Protein AF-A0A7W8M4V4-F1 (afdb_monomer_lite)

Organism: NCBI:txid673271

Radius of gyration: 13.13 Å; chains: 1; bounding box: 36×26×31 Å

Secondary structure (DSSP, 8-state):
----SPPP-BEEESS---SS--S---TTSTT-SS---BSSTHHHHHHHTT-TT-EEE-

InterPro domains:
  IPR025051 Protein of unknown function DUF3990 [PF13151] (7-46)

pLDDT: mean 90.15, std 10.15, range [50.75, 97.5]

Foldseek 3Di:
DDDPPDQDKKAKDLQDDDDDADQQDDCPDPVGGGGDIHSDHVVNCVVRVVRPNMDMDD

Sequence (58 aa):
MENSGKIILYHGSKSGINGPIAPISTDRCDFGKGFYMGTDRNQPLTLICNYPEAKLYT

Structure (mmCIF, N/CA/C/O backbone):
data_AF-A0A7W8M4V4-F1
#
_entry.id   AF-A0A7W8M4V4-F1
#
loop_
_atom_site.group_PDB
_atom_site.id
_atom_site.type_symbol
_atom_site.label_atom_id
_atom_site.label_alt_id
_atom_site.label_comp_id
_atom_site.label_asym_id
_atom_site.label_entity_id
_atom_site.label_seq_id
_atom_site.pdbx_PDB_ins_code
_atom_site.Cartn_x
_atom_site.Cartn_y
_atom_site.Cartn_z
_atom_site.occupancy
_atom_site.B_iso_or_equiv
_atom_site.auth_seq_id
_atom_site.auth_comp_id
_atom_site.auth_asym_id
_atom_site.auth_atom_id
_a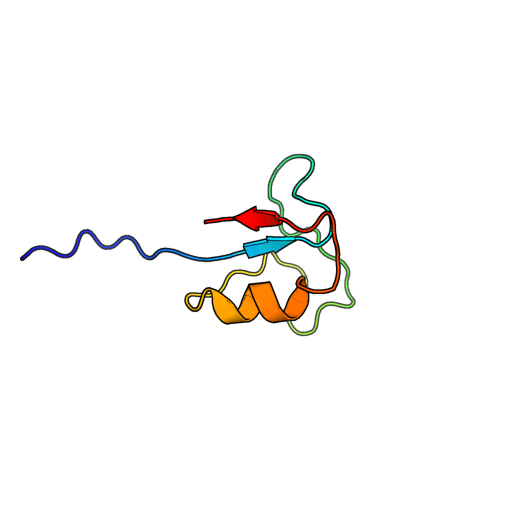tom_site.pdbx_PDB_model_num
ATOM 1 N N . MET A 1 1 ? -24.030 -4.547 18.467 1.00 52.50 1 MET A N 1
ATOM 2 C CA . MET A 1 1 ? -22.650 -5.066 18.535 1.00 52.50 1 MET A CA 1
ATOM 3 C C . MET A 1 1 ? -21.736 -3.893 18.260 1.00 52.50 1 MET A C 1
ATOM 5 O O . MET A 1 1 ? -21.890 -3.249 17.233 1.00 52.50 1 MET A O 1
ATOM 9 N N . GLU A 1 2 ? -20.924 -3.527 19.242 1.00 50.75 2 GLU A N 1
ATOM 10 C CA . GLU A 1 2 ? -20.085 -2.332 19.221 1.00 50.75 2 GLU A CA 1
ATOM 11 C C . GLU A 1 2 ? -18.963 -2.530 18.194 1.00 50.75 2 GLU A C 1
ATOM 13 O O . GLU A 1 2 ? -18.076 -3.365 18.367 1.00 50.75 2 GLU A O 1
ATOM 18 N N . ASN A 1 3 ? -19.056 -1.829 17.064 1.00 58.41 3 ASN A N 1
ATOM 19 C CA . ASN A 1 3 ? -18.028 -1.861 16.036 1.00 58.41 3 ASN A CA 1
ATOM 20 C C . ASN A 1 3 ? -16.857 -1.026 16.568 1.00 58.41 3 ASN A C 1
ATOM 22 O O . ASN A 1 3 ? -16.895 0.200 16.492 1.00 58.41 3 ASN A O 1
ATOM 26 N N . SER A 1 4 ? -15.858 -1.668 17.184 1.00 66.88 4 SER A N 1
ATOM 27 C CA . SER A 1 4 ? -14.593 -1.014 17.544 1.00 66.88 4 SER A CA 1
ATOM 28 C C . SER A 1 4 ? -14.112 -0.267 16.299 1.00 66.88 4 SER A C 1
ATOM 30 O O . SER A 1 4 ? -13.852 -0.922 15.297 1.00 66.88 4 SER A O 1
ATOM 32 N N . GLY A 1 5 ? -14.101 1.073 16.315 1.00 81.94 5 GLY A N 1
ATOM 33 C CA . GLY A 1 5 ? -13.983 1.961 15.142 1.00 81.94 5 GLY A CA 1
ATOM 34 C C . GLY A 1 5 ? -12.646 1.917 14.389 1.00 81.94 5 GLY A C 1
ATOM 35 O O . GLY A 1 5 ? -12.161 2.939 13.917 1.00 81.94 5 GLY A O 1
ATOM 36 N N . LYS A 1 6 ? -12.020 0.746 14.309 1.00 87.56 6 LYS A N 1
ATOM 37 C CA . LYS A 1 6 ? -10.818 0.453 13.549 1.00 87.56 6 LYS A CA 1
ATOM 38 C C . LYS A 1 6 ? -11.223 0.051 12.140 1.00 87.56 6 LYS A C 1
ATOM 40 O O . LYS A 1 6 ? -12.019 -0.865 11.945 1.00 87.56 6 LYS A O 1
ATOM 45 N N . ILE A 1 7 ? -10.634 0.727 11.167 1.00 92.12 7 ILE A N 1
ATOM 46 C CA . ILE A 1 7 ? -10.694 0.340 9.762 1.00 92.12 7 ILE A CA 1
ATOM 47 C C . ILE A 1 7 ? -9.369 -0.323 9.395 1.00 92.12 7 ILE A C 1
ATOM 49 O O . ILE A 1 7 ? -8.313 0.111 9.854 1.00 92.12 7 ILE A O 1
ATOM 53 N N . ILE A 1 8 ? -9.424 -1.383 8.592 1.00 93.62 8 ILE A N 1
ATOM 54 C C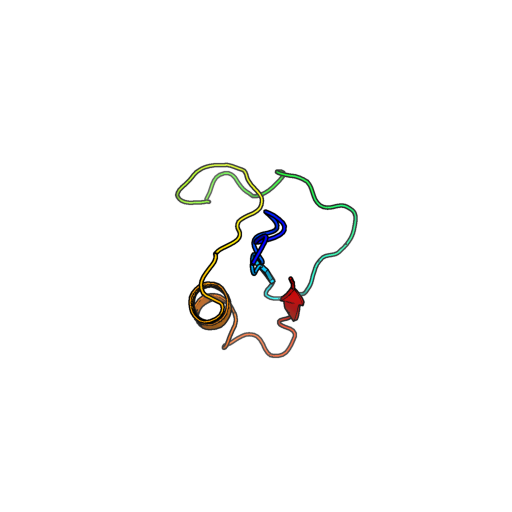A . ILE A 1 8 ? -8.226 -1.970 7.989 1.00 93.62 8 ILE A CA 1
ATOM 55 C C . ILE A 1 8 ? -7.944 -1.203 6.702 1.00 93.62 8 ILE A C 1
ATOM 57 O O . ILE A 1 8 ? -8.854 -0.949 5.910 1.00 93.62 8 ILE A O 1
ATOM 61 N N . LEU A 1 9 ? -6.684 -0.836 6.509 1.00 95.75 9 LEU A N 1
ATOM 62 C CA . LEU A 1 9 ? -6.199 -0.173 5.311 1.00 95.75 9 LEU A CA 1
ATOM 63 C C . LEU A 1 9 ? -5.089 -1.018 4.706 1.00 95.75 9 LEU A C 1
ATOM 65 O O . LEU A 1 9 ? -4.329 -1.644 5.426 1.00 95.75 9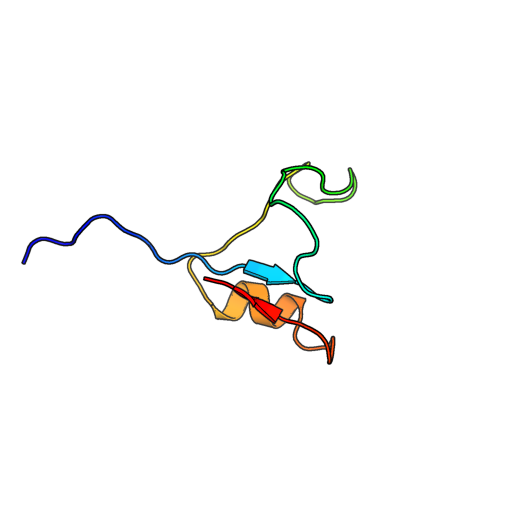 LEU A O 1
ATOM 69 N N . TYR A 1 10 ? -4.980 -1.024 3.388 1.00 97.44 10 TYR A N 1
ATOM 70 C CA . TYR A 1 10 ? -4.019 -1.833 2.660 1.00 97.44 10 TYR A CA 1
ATOM 71 C C . TYR A 1 10 ? -3.019 -0.942 1.938 1.00 97.44 10 TYR A C 1
ATOM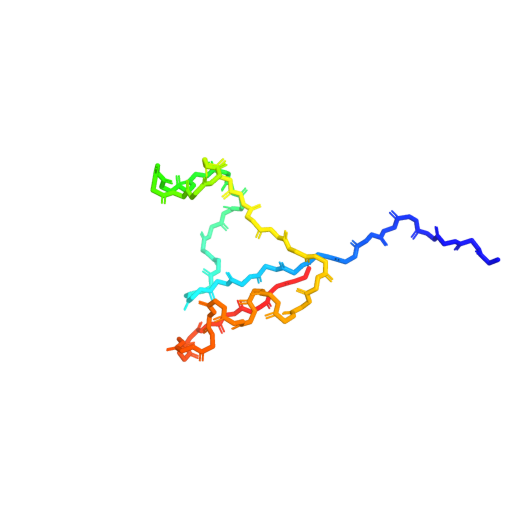 73 O O . TYR A 1 10 ? -3.407 -0.005 1.239 1.00 97.44 10 TYR A O 1
ATOM 81 N N . HIS A 1 11 ? -1.737 -1.273 2.058 1.00 96.50 11 HIS A N 1
ATOM 82 C CA . HIS A 1 11 ? -0.658 -0.624 1.319 1.00 96.50 11 HIS A CA 1
ATOM 83 C C . HIS A 1 11 ? 0.120 -1.650 0.497 1.00 96.50 11 HIS A C 1
ATOM 85 O O . HIS A 1 11 ? 0.536 -2.686 1.014 1.00 96.50 11 HIS A O 1
ATOM 91 N N . GLY A 1 12 ? 0.340 -1.352 -0.782 1.00 96.44 12 GLY A N 1
ATOM 92 C CA . GLY A 1 12 ? 1.160 -2.161 -1.674 1.00 96.44 12 GLY A CA 1
ATOM 93 C C . GLY A 1 12 ? 2.502 -1.495 -1.942 1.00 96.44 12 GLY A C 1
ATOM 94 O O . GLY A 1 12 ? 2.532 -0.373 -2.441 1.00 96.44 12 GLY A O 1
ATOM 95 N N . SER A 1 13 ? 3.604 -2.200 -1.681 1.00 95.12 13 SER A N 1
ATOM 96 C CA . SER A 1 13 ? 4.949 -1.761 -2.064 1.00 95.12 13 SER A CA 1
ATOM 97 C C . SER A 1 13 ? 5.585 -2.743 -3.040 1.00 95.12 13 SER A C 1
ATOM 99 O O . SER A 1 13 ? 5.598 -3.948 -2.800 1.00 95.12 13 SER A O 1
ATOM 101 N N . LYS A 1 14 ? 6.173 -2.217 -4.118 1.00 95.56 14 LYS A N 1
ATOM 102 C CA . LYS A 1 14 ? 6.851 -2.994 -5.171 1.00 95.56 14 LYS A CA 1
ATOM 103 C C . LYS A 1 14 ? 8.138 -3.679 -4.693 1.00 95.56 14 LYS A C 1
ATOM 105 O O . LYS A 1 14 ? 8.552 -4.659 -5.297 1.00 95.56 14 LYS A O 1
ATOM 110 N N . SER A 1 15 ? 8.763 -3.161 -3.635 1.00 94.44 15 SER A N 1
ATOM 111 C CA . SER A 1 15 ? 10.044 -3.646 -3.089 1.00 94.44 15 SER A CA 1
ATOM 112 C C . SER A 1 15 ? 10.035 -3.783 -1.560 1.00 94.44 15 SER A C 1
ATOM 114 O O . SER A 1 15 ? 11.083 -3.926 -0.932 1.00 94.44 15 SER A O 1
ATOM 116 N N . GLY A 1 16 ? 8.859 -3.684 -0.936 1.00 94.44 16 GLY A N 1
ATOM 117 C CA . GLY A 1 16 ? 8.715 -3.576 0.515 1.00 94.44 16 GLY A CA 1
ATOM 118 C C . GLY A 1 16 ? 9.016 -2.182 1.078 1.00 94.44 16 GLY A C 1
ATOM 119 O O . GLY A 1 16 ? 9.435 -1.270 0.365 1.00 94.44 16 GLY A O 1
ATOM 120 N N . ILE A 1 17 ? 8.735 -2.005 2.367 1.00 93.00 17 ILE A N 1
ATOM 121 C CA . ILE A 1 17 ? 9.043 -0.793 3.136 1.00 93.00 17 ILE A CA 1
ATOM 122 C C . ILE A 1 17 ? 10.436 -0.955 3.754 1.00 93.00 17 ILE A C 1
ATOM 124 O O . ILE A 1 17 ? 10.706 -1.958 4.416 1.00 93.00 17 ILE A O 1
ATOM 128 N N . ASN A 1 18 ? 11.303 0.035 3.540 1.00 90.69 18 ASN A N 1
ATOM 129 C CA . ASN A 1 18 ? 12.615 0.138 4.172 1.00 90.69 18 ASN A CA 1
ATOM 130 C C . ASN A 1 18 ? 12.688 1.456 4.954 1.00 90.69 18 ASN A C 1
ATOM 132 O O . ASN A 1 18 ? 12.449 2.520 4.385 1.00 90.69 18 ASN A O 1
ATOM 136 N N . GLY A 1 19 ? 13.005 1.376 6.246 1.00 91.19 19 GLY A N 1
ATOM 137 C CA . GLY A 1 19 ? 12.991 2.525 7.148 1.00 91.19 19 GLY A CA 1
ATOM 138 C C . GLY A 1 19 ? 11.587 2.904 7.648 1.00 91.19 19 GLY A C 1
ATOM 139 O O . GLY A 1 19 ? 10.637 2.130 7.497 1.00 91.19 19 GLY A O 1
ATOM 140 N N . PRO A 1 20 ? 11.452 4.071 8.304 1.00 92.44 20 PRO A N 1
ATOM 141 C CA . PRO A 1 20 ? 10.186 4.532 8.869 1.00 92.44 20 PRO A CA 1
ATOM 142 C C . PRO A 1 20 ? 9.191 4.980 7.788 1.00 92.44 20 PRO A C 1
ATOM 144 O O . PRO A 1 20 ? 9.576 5.514 6.748 1.00 92.44 20 PRO A O 1
ATOM 147 N N . ILE A 1 21 ? 7.894 4.823 8.068 1.00 90.75 21 ILE A N 1
ATOM 148 C CA . ILE A 1 21 ? 6.827 5.371 7.221 1.00 90.75 21 ILE A CA 1
ATOM 149 C C . ILE A 1 21 ? 6.857 6.897 7.320 1.00 90.75 21 ILE A C 1
ATOM 151 O O . ILE A 1 21 ? 6.684 7.463 8.399 1.00 90.75 21 ILE A O 1
ATOM 155 N N . ALA A 1 22 ? 7.055 7.560 6.184 1.00 87.62 22 ALA A N 1
ATOM 156 C CA . ALA A 1 22 ? 7.062 9.011 6.078 1.00 87.62 22 ALA A CA 1
ATOM 157 C C . ALA A 1 22 ? 6.439 9.454 4.740 1.00 87.62 22 ALA A C 1
ATOM 159 O O . ALA A 1 22 ? 6.576 8.745 3.739 1.00 87.62 22 ALA A O 1
ATOM 160 N N . PRO A 1 23 ? 5.784 10.629 4.673 1.00 83.50 23 PRO A N 1
ATOM 161 C CA . PRO A 1 23 ? 5.170 11.157 3.452 1.00 83.50 23 PRO A CA 1
ATOM 162 C C . PRO A 1 23 ? 6.220 11.788 2.516 1.00 83.50 23 PRO A C 1
ATOM 164 O O . PRO A 1 23 ? 6.088 12.926 2.079 1.00 83.50 23 PRO A O 1
ATOM 167 N N . ILE A 1 24 ? 7.296 11.054 2.231 1.00 83.00 24 ILE A N 1
ATOM 168 C CA . ILE A 1 24 ? 8.463 11.511 1.457 1.00 83.00 24 ILE A CA 1
ATOM 169 C C . ILE A 1 24 ? 8.474 10.953 0.027 1.00 83.00 24 ILE A C 1
ATOM 171 O O . ILE A 1 24 ? 9.532 10.832 -0.589 1.00 83.00 24 ILE A O 1
ATOM 175 N N . SER A 1 25 ? 7.304 10.579 -0.505 1.00 82.38 25 SER A N 1
ATOM 176 C CA . SER A 1 25 ? 7.190 10.111 -1.888 1.00 82.38 25 SER A CA 1
ATOM 177 C C . SER A 1 25 ? 7.588 11.206 -2.892 1.00 82.38 25 SER A C 1
ATOM 179 O O . SER A 1 25 ? 7.750 12.379 -2.555 1.00 82.38 25 SER A O 1
ATOM 181 N N . THR A 1 26 ? 7.821 10.814 -4.145 1.00 80.19 26 THR A N 1
ATOM 182 C CA . THR A 1 26 ? 8.290 11.730 -5.197 1.00 80.19 26 THR A CA 1
ATOM 183 C C . THR A 1 26 ? 7.211 12.739 -5.599 1.00 80.19 26 THR A C 1
ATOM 185 O O . THR A 1 26 ? 6.028 12.422 -5.533 1.00 80.19 26 THR A O 1
ATOM 188 N N . ASP A 1 27 ? 7.600 13.887 -6.160 1.00 84.19 27 ASP A N 1
ATOM 189 C CA . ASP A 1 27 ? 6.664 14.886 -6.718 1.00 84.19 27 ASP A CA 1
ATOM 190 C C . ASP A 1 27 ? 5.881 14.411 -7.963 1.00 84.19 27 ASP A C 1
ATOM 192 O O . ASP A 1 27 ? 5.087 15.160 -8.518 1.00 84.19 27 ASP A O 1
ATOM 196 N N . ARG A 1 28 ? 6.094 13.169 -8.421 1.00 86.38 28 ARG A N 1
ATOM 197 C CA . ARG A 1 28 ? 5.392 12.569 -9.569 1.00 86.38 28 ARG A CA 1
ATOM 198 C C . ARG A 1 28 ? 4.141 11.777 -9.182 1.00 86.38 28 ARG A C 1
ATOM 200 O O . ARG A 1 28 ? 3.587 11.084 -10.026 1.00 86.38 28 ARG A O 1
ATOM 207 N N . CYS A 1 29 ? 3.745 11.797 -7.914 1.00 87.81 29 CYS A N 1
ATOM 208 C CA . CYS A 1 29 ? 2.529 11.129 -7.467 1.00 87.81 29 CYS A CA 1
ATOM 209 C C . CYS A 1 29 ? 1.294 11.971 -7.826 1.00 87.81 29 CYS A C 1
ATOM 211 O O . CYS A 1 29 ? 1.271 13.172 -7.559 1.00 87.81 29 CYS A O 1
ATOM 213 N N . ASP A 1 30 ? 0.254 11.328 -8.364 1.00 88.62 30 ASP A N 1
ATOM 214 C CA . ASP A 1 30 ? -0.959 11.986 -8.886 1.00 88.62 30 ASP A CA 1
ATOM 215 C C . ASP A 1 30 ? -1.697 12.852 -7.851 1.00 88.62 30 ASP A C 1
ATOM 217 O O . ASP A 1 30 ? -2.405 13.793 -8.203 1.00 88.62 30 ASP A O 1
ATOM 221 N N . PHE A 1 31 ? -1.508 12.555 -6.562 1.00 90.38 31 PHE A N 1
ATOM 222 C CA . PHE A 1 31 ? -2.174 13.229 -5.445 1.00 90.38 31 PHE A CA 1
ATOM 223 C C . PHE A 1 31 ? -1.184 13.897 -4.476 1.00 90.38 31 PHE A C 1
ATOM 225 O O . PHE A 1 31 ? -1.486 14.061 -3.295 1.00 90.38 31 PHE A O 1
ATOM 232 N N . GLY A 1 32 ? 0.017 14.241 -4.947 1.00 90.25 32 GLY A N 1
ATOM 233 C CA . GLY A 1 32 ? 1.059 14.876 -4.135 1.00 90.25 32 GLY A CA 1
ATOM 234 C C . GLY A 1 32 ? 1.879 13.904 -3.282 1.00 90.25 32 GLY A C 1
ATOM 235 O O . GLY A 1 32 ? 1.843 12.693 -3.465 1.00 90.25 32 GLY A O 1
ATOM 236 N N . LYS A 1 33 ? 2.683 14.425 -2.352 1.00 91.62 33 LYS A N 1
ATOM 237 C CA . LYS A 1 33 ? 3.544 13.586 -1.506 1.00 91.62 33 LYS A CA 1
ATOM 238 C C . LYS A 1 33 ? 2.741 12.940 -0.378 1.00 91.62 33 LYS A C 1
ATOM 240 O O . LYS A 1 33 ? 2.028 13.630 0.345 1.00 91.62 33 LYS A O 1
ATOM 245 N N . GLY A 1 34 ? 2.874 11.628 -0.192 1.00 91.06 34 GLY A N 1
ATOM 246 C CA . GLY A 1 34 ? 2.101 10.903 0.811 1.00 91.06 34 GLY A CA 1
ATOM 247 C C . GLY A 1 34 ? 2.369 9.402 0.861 1.00 91.06 34 GLY A C 1
ATOM 248 O O . GLY A 1 34 ? 3.060 8.836 0.014 1.00 91.06 34 GLY A O 1
ATOM 249 N N . PHE A 1 35 ? 1.801 8.763 1.883 1.00 92.12 35 PHE A N 1
ATOM 250 C CA . PHE A 1 35 ? 1.768 7.312 2.034 1.00 92.12 35 PHE A CA 1
ATOM 251 C C . PHE A 1 35 ? 0.353 6.809 1.726 1.00 92.12 35 PHE A C 1
ATOM 253 O O . PHE A 1 35 ? -0.582 7.064 2.483 1.00 92.12 35 PHE A O 1
ATOM 260 N N . TYR A 1 36 ? 0.190 6.143 0.583 1.00 92.25 36 TYR A N 1
ATOM 261 C CA . TYR A 1 36 ? -1.123 5.767 0.058 1.00 92.25 36 T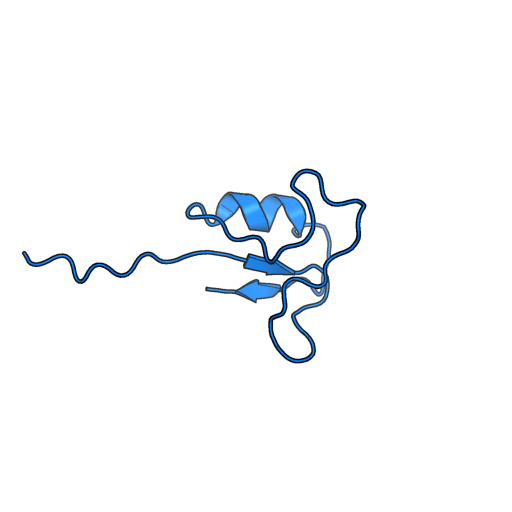YR A CA 1
ATOM 262 C C . TYR A 1 36 ? -1.610 4.440 0.615 1.00 92.25 36 TYR A C 1
ATOM 264 O O . TYR A 1 36 ? -0.888 3.442 0.577 1.00 92.25 36 TYR A O 1
ATOM 272 N N . MET A 1 37 ? -2.860 4.420 1.067 1.00 94.12 37 MET A N 1
ATOM 273 C CA . MET A 1 37 ? -3.535 3.212 1.525 1.00 94.12 37 MET A CA 1
ATOM 274 C C . MET A 1 37 ? -4.978 3.197 1.015 1.00 94.12 37 MET A C 1
ATOM 276 O O . MET A 1 37 ? -5.565 4.254 0.792 1.00 94.12 37 MET A O 1
ATOM 280 N N . GLY A 1 38 ? -5.548 2.007 0.842 1.00 94.12 38 GLY A N 1
ATOM 281 C CA . GLY A 1 38 ? -6.934 1.822 0.405 1.00 94.12 38 GLY A CA 1
ATOM 282 C C . GLY A 1 38 ? -7.702 0.875 1.320 1.00 94.12 38 GLY A C 1
ATOM 283 O O . GLY A 1 38 ? -7.107 0.037 1.987 1.00 94.12 38 GLY A O 1
ATOM 284 N N . THR A 1 39 ? -9.027 0.987 1.358 1.00 96.06 39 THR A N 1
ATOM 285 C CA . THR A 1 39 ? -9.896 0.059 2.108 1.00 96.06 39 THR A CA 1
ATOM 286 C C . THR A 1 39 ? -10.162 -1.243 1.349 1.00 96.06 39 THR A C 1
ATOM 288 O O . THR A 1 39 ? -10.467 -2.262 1.964 1.00 96.06 39 THR A O 1
ATOM 291 N N . ASP A 1 40 ? -10.018 -1.236 0.022 1.00 96.44 40 ASP A N 1
ATOM 292 C CA . ASP A 1 40 ? -10.115 -2.427 -0.822 1.00 96.44 40 ASP A CA 1
ATOM 293 C C . ASP A 1 40 ? -8.723 -3.015 -1.073 1.00 96.44 40 ASP A C 1
ATOM 295 O O . ASP A 1 40 ? -7.867 -2.386 -1.695 1.00 96.44 40 ASP A O 1
ATOM 299 N N . ARG A 1 41 ? -8.515 -4.256 -0.623 1.00 96.25 41 ARG A N 1
ATOM 300 C CA . ARG A 1 41 ? -7.269 -5.014 -0.783 1.00 96.25 41 ARG A CA 1
ATOM 301 C C . ARG A 1 41 ? -6.839 -5.180 -2.243 1.00 96.25 41 ARG A C 1
ATOM 303 O O . ARG A 1 41 ? -5.641 -5.259 -2.515 1.00 96.25 41 ARG A O 1
ATOM 310 N N . ASN A 1 42 ? -7.782 -5.256 -3.179 1.00 96.94 42 ASN A N 1
ATOM 311 C CA . ASN A 1 42 ? -7.462 -5.488 -4.585 1.00 96.94 42 ASN A CA 1
ATOM 312 C C . ASN A 1 42 ? -6.807 -4.266 -5.237 1.00 96.94 42 ASN A C 1
ATOM 314 O O . ASN A 1 42 ? 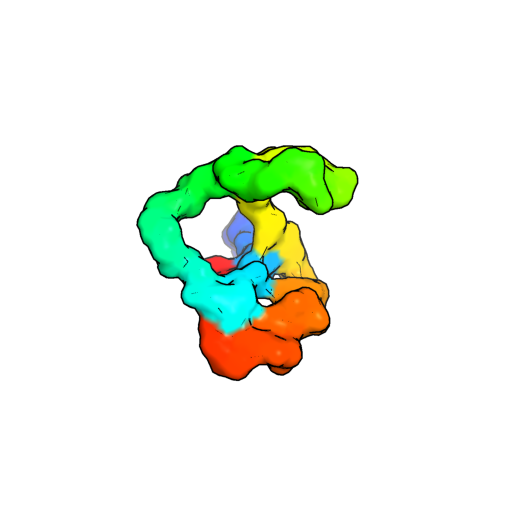-5.955 -4.436 -6.105 1.00 96.94 42 ASN A O 1
ATOM 318 N N . GLN A 1 43 ? -7.132 -3.051 -4.784 1.00 94.12 43 GLN A N 1
ATOM 319 C CA . GLN A 1 43 ? -6.573 -1.814 -5.337 1.00 94.12 43 GLN A CA 1
ATOM 320 C C . GLN A 1 43 ? -5.036 -1.737 -5.239 1.00 94.12 43 GLN A C 1
ATOM 322 O O . GLN A 1 43 ? -4.399 -1.531 -6.266 1.00 94.12 43 GLN A O 1
ATOM 327 N N . PRO A 1 44 ? -4.381 -1.934 -4.076 1.00 95.81 44 PRO A N 1
ATOM 328 C CA . PRO A 1 44 ? -2.920 -1.968 -4.024 1.00 95.81 44 PRO A CA 1
ATOM 329 C C . PRO A 1 44 ? -2.323 -3.208 -4.703 1.00 95.81 44 PRO A C 1
ATOM 331 O O . PRO A 1 44 ? -1.199 -3.132 -5.197 1.00 95.81 44 PRO A O 1
ATOM 334 N N . LEU A 1 45 ? -3.044 -4.336 -4.764 1.00 96.12 45 LEU A N 1
ATOM 335 C CA . LEU A 1 45 ? -2.564 -5.546 -5.441 1.00 96.12 45 LEU A CA 1
ATOM 336 C C . LEU A 1 45 ? -2.420 -5.347 -6.953 1.00 96.12 45 LEU A C 1
ATOM 338 O O . LEU A 1 45 ? -1.407 -5.764 -7.512 1.00 96.12 45 LEU A O 1
ATOM 342 N N . THR A 1 46 ? -3.372 -4.681 -7.614 1.00 96.00 46 THR A N 1
ATOM 343 C CA . THR A 1 46 ? -3.274 -4.405 -9.060 1.00 96.00 46 THR A CA 1
ATOM 344 C C . THR A 1 46 ? -2.085 -3.507 -9.406 1.00 96.00 46 THR A C 1
ATOM 346 O O . THR A 1 46 ? -1.544 -3.605 -10.504 1.00 96.00 46 THR A O 1
ATOM 349 N N . LEU A 1 47 ? -1.621 -2.678 -8.464 1.00 93.19 47 LEU A N 1
ATOM 350 C CA . LEU A 1 47 ? -0.466 -1.791 -8.651 1.00 93.19 47 LEU A CA 1
ATOM 351 C C . LEU A 1 47 ? 0.891 -2.500 -8.505 1.00 93.19 47 LEU A C 1
ATOM 353 O O . LEU A 1 47 ? 1.904 -1.988 -8.996 1.00 93.19 47 LEU A O 1
ATOM 357 N N . ILE A 1 48 ? 0.932 -3.646 -7.812 1.00 96.50 48 ILE A N 1
ATOM 358 C CA . ILE A 1 48 ? 2.182 -4.334 -7.449 1.00 96.50 48 ILE A CA 1
ATOM 359 C C . ILE A 1 48 ? 2.287 -5.774 -7.976 1.00 96.50 48 ILE A C 1
ATOM 361 O O . ILE A 1 48 ? 3.352 -6.367 -7.854 1.00 96.50 48 ILE A O 1
ATOM 365 N N . CYS A 1 49 ? 1.237 -6.341 -8.581 1.00 96.00 49 CYS A N 1
ATOM 366 C CA . CYS A 1 49 ? 1.182 -7.758 -8.975 1.00 96.00 49 CYS A CA 1
ATOM 367 C C . CYS A 1 49 ? 2.278 -8.203 -9.958 1.00 96.00 49 CYS A C 1
ATOM 369 O O . CYS A 1 49 ? 2.650 -9.371 -9.969 1.00 96.00 49 CYS A O 1
ATOM 371 N N . ASN A 1 50 ? 2.825 -7.275 -10.745 1.00 97.19 50 ASN A N 1
ATOM 372 C CA . ASN A 1 50 ? 3.896 -7.551 -11.705 1.00 97.19 50 ASN A CA 1
ATOM 373 C C . ASN A 1 50 ? 5.310 -7.454 -11.101 1.00 97.19 50 ASN A C 1
ATOM 375 O O . ASN A 1 50 ? 6.292 -7.505 -11.838 1.00 97.19 50 ASN A O 1
ATOM 379 N N . TYR A 1 51 ? 5.436 -7.283 -9.782 1.00 97.19 51 TYR A N 1
ATOM 380 C CA . TYR A 1 51 ? 6.714 -7.169 -9.081 1.00 97.19 51 TYR A CA 1
ATOM 381 C C . TYR A 1 51 ? 6.894 -8.391 -8.165 1.00 97.19 51 TYR A C 1
ATOM 383 O O . TYR A 1 51 ? 6.212 -8.474 -7.146 1.00 97.19 51 TYR A O 1
ATOM 391 N N . PRO A 1 52 ? 7.793 -9.341 -8.492 1.00 95.38 52 PRO A N 1
ATOM 392 C CA . PRO A 1 52 ? 7.962 -10.580 -7.721 1.00 95.38 52 PRO A CA 1
ATOM 393 C C . PRO A 1 52 ? 8.285 -10.363 -6.236 1.00 95.38 52 PRO A C 1
ATOM 395 O O . PRO A 1 52 ? 7.832 -11.120 -5.386 1.00 95.38 52 PRO A O 1
ATOM 398 N N . GLU A 1 53 ? 9.009 -9.285 -5.927 1.00 96.50 53 GLU A N 1
ATOM 399 C CA . GLU A 1 53 ? 9.409 -8.904 -4.564 1.00 96.50 53 GLU A CA 1
ATOM 400 C C . GLU A 1 53 ? 8.385 -7.999 -3.855 1.00 96.50 53 GLU A C 1
ATOM 402 O O . GLU A 1 53 ? 8.671 -7.410 -2.805 1.00 96.50 53 GLU A O 1
ATOM 407 N N . ALA A 1 54 ? 7.192 -7.838 -4.435 1.00 96.94 54 ALA A N 1
ATOM 408 C CA . ALA A 1 54 ? 6.155 -6.993 -3.873 1.00 96.94 54 ALA A CA 1
ATOM 409 C C . ALA A 1 54 ? 5.667 -7.496 -2.513 1.00 96.94 54 ALA A C 1
ATOM 411 O O . ALA A 1 54 ? 5.557 -8.694 -2.251 1.00 96.94 54 ALA A O 1
ATOM 412 N N . LYS A 1 55 ? 5.296 -6.547 -1.654 1.00 97.50 55 LYS A N 1
ATOM 413 C CA . LYS A 1 55 ? 4.736 -6.810 -0.328 1.00 97.50 55 LYS A CA 1
ATOM 414 C C . LYS A 1 55 ? 3.449 -6.024 -0.134 1.00 97.50 55 LYS A C 1
ATOM 416 O O . LYS A 1 55 ? 3.367 -4.845 -0.486 1.00 97.50 55 LYS A O 1
ATOM 421 N N . LEU A 1 56 ? 2.462 -6.691 0.453 1.00 97.25 56 LEU A N 1
ATOM 422 C CA . LEU A 1 56 ? 1.197 -6.101 0.873 1.00 97.25 56 LEU A CA 1
ATOM 423 C C . LEU A 1 56 ? 1.191 -5.956 2.400 1.00 97.25 56 LEU A C 1
ATOM 425 O O . LEU A 1 56 ? 1.516 -6.908 3.107 1.00 97.25 56 LEU A O 1
ATOM 429 N N . TYR A 1 57 ? 0.796 -4.783 2.886 1.00 96.62 57 TYR A N 1
ATOM 430 C CA . TYR A 1 57 ? 0.734 -4.418 4.302 1.00 96.62 57 TYR A CA 1
ATOM 431 C C . TYR A 1 57 ? -0.699 -4.067 4.721 1.00 96.62 57 TYR A C 1
ATOM 433 O O . TYR A 1 57 ? -1.497 -3.660 3.870 1.00 96.62 57 TYR A O 1
ATOM 441 N N . THR A 1 58 ? -0.986 -4.206 6.021 1.00 93.75 58 THR A N 1
ATOM 442 C CA . THR A 1 58 ? -2.256 -3.865 6.690 1.00 93.75 58 THR A CA 1
ATOM 443 C C . THR A 1 58 ? -2.026 -3.084 7.968 1.00 93.75 58 THR A C 1
ATOM 445 O O . THR A 1 58 ? -1.088 -3.498 8.689 1.00 93.75 58 THR A O 1
#